Protein AF-A0A2S6TKH9-F1 (afdb_monomer)

Radius of gyration: 23.7 Å; Cα contacts (8 Å, |Δi|>4): 36; chains: 1; bounding box: 68×30×42 Å

Mean predicted aligned error: 14.11 Å

Foldseek 3Di:
DDDPDQWDQDPVRAIWGQDPNDIDHPPDPVSVVVVVVSVVVVVPDPPPPPPDDPDDDDDDDDD

Secondary structure (DSSP, 8-state):
-----SEEE-TTS-EEEEETTEEE---SHHHHHHHHHHHHHTT------PPP------PPPP-

pLDDT: mean 74.62, std 15.64, range [37.31, 93.0]

Sequence (63 aa):
MKNSGLYSLGDDGGLWTLINGCYRRPSTVEEREGYCLERLKHVERPVYAPPAAVENTSLPAPV

Solvent-accessible surface area (backbone atoms only — not comparable to full-atom values): 4345 Å² total; per-residue (Å²): 134,94,73,95,57,61,56,46,74,46,97,87,72,45,65,32,30,56,53,96,89,40,79,39,69,60,84,49,68,67,57,51,49,49,50,57,51,55,55,50,61,74,61,67,61,83,74,82,70,73,77,76,81,83,76,81,81,82,84,81,81,87,131

Structure (mmCIF, N/CA/C/O backbone):
data_AF-A0A2S6TKH9-F1
#
_entry.id   AF-A0A2S6TKH9-F1
#
loop_
_atom_site.group_PDB
_atom_site.id
_atom_site.type_symbol
_atom_site.label_atom_id
_atom_site.label_alt_id
_atom_site.label_comp_id
_atom_site.label_asym_id
_atom_site.label_entity_id
_atom_site.label_seq_id
_atom_site.pdbx_PDB_ins_code
_atom_site.Cartn_x
_atom_site.Cartn_y
_atom_site.Cartn_z
_atom_site.occupancy
_atom_site.B_iso_or_equiv
_atom_site.auth_seq_id
_atom_site.auth_comp_id
_atom_site.auth_asym_id
_atom_site.auth_atom_id
_atom_site.pdbx_PDB_model_num
ATOM 1 N N . MET A 1 1 ? -3.984 -11.520 -14.678 1.00 37.31 1 MET A N 1
ATOM 2 C CA . MET A 1 1 ? -3.019 -10.451 -14.344 1.00 37.31 1 MET A CA 1
ATOM 3 C C . MET A 1 1 ? -2.386 -10.815 -13.004 1.00 37.31 1 MET A C 1
ATOM 5 O O . MET A 1 1 ? -3.117 -10.915 -12.032 1.00 37.31 1 MET A O 1
ATOM 9 N N . LYS A 1 2 ? -1.094 -11.172 -12.961 1.00 45.22 2 LYS A N 1
ATOM 10 C CA . LYS A 1 2 ? -0.409 -11.615 -11.730 1.00 45.22 2 LYS A CA 1
ATOM 11 C C . LYS A 1 2 ? 0.309 -10.419 -11.098 1.00 45.22 2 LYS A C 1
ATOM 13 O O . LYS A 1 2 ? 1.443 -10.140 -11.455 1.00 45.22 2 LYS A O 1
ATOM 18 N N . ASN A 1 3 ? -0.367 -9.708 -10.202 1.00 51.50 3 ASN A N 1
ATOM 19 C CA . ASN A 1 3 ? 0.276 -8.832 -9.222 1.00 51.50 3 ASN A CA 1
ATOM 20 C C . ASN A 1 3 ? -0.221 -9.288 -7.852 1.00 51.50 3 ASN A C 1
ATOM 22 O O . ASN A 1 3 ? -1.235 -8.818 -7.357 1.00 51.50 3 ASN A O 1
ATOM 26 N N . SER A 1 4 ? 0.449 -10.287 -7.289 1.00 59.12 4 SER A N 1
ATOM 27 C CA . SER A 1 4 ? 0.209 -10.815 -5.942 1.00 59.12 4 SER A CA 1
ATOM 28 C C . SER A 1 4 ? 0.870 -9.941 -4.861 1.00 59.12 4 SER A C 1
ATOM 30 O O . SER A 1 4 ? 1.402 -10.472 -3.892 1.00 59.12 4 SER A O 1
ATOM 32 N N . GLY A 1 5 ? 0.917 -8.622 -5.072 1.00 68.56 5 GLY A N 1
ATOM 33 C CA . GLY A 1 5 ? 1.448 -7.653 -4.108 1.00 68.56 5 GLY A CA 1
ATOM 34 C C . GLY A 1 5 ? 0.373 -7.238 -3.107 1.00 68.56 5 GLY A C 1
ATOM 35 O O . GLY A 1 5 ? -0.813 -7.221 -3.451 1.00 68.56 5 GLY A O 1
ATOM 36 N N . LEU A 1 6 ? 0.766 -6.906 -1.872 1.00 84.62 6 LEU A N 1
ATOM 37 C CA . LEU A 1 6 ? -0.173 -6.417 -0.856 1.00 84.62 6 LEU A CA 1
ATOM 38 C C . LEU A 1 6 ? -0.763 -5.056 -1.232 1.00 84.62 6 LEU A C 1
ATOM 40 O O . LEU A 1 6 ? -1.802 -4.678 -0.692 1.00 84.62 6 LEU A O 1
ATOM 44 N N . TYR A 1 7 ? -0.119 -4.324 -2.142 1.00 88.38 7 TYR A N 1
ATOM 45 C CA . TYR A 1 7 ? -0.518 -2.982 -2.528 1.00 88.38 7 TYR A CA 1
ATOM 46 C C . TYR A 1 7 ? -0.953 -2.881 -3.987 1.00 88.38 7 TYR A C 1
ATOM 48 O O . TYR A 1 7 ? -0.474 -3.581 -4.879 1.00 88.38 7 TYR A O 1
ATOM 56 N N . SER A 1 8 ? -1.893 -1.979 -4.253 1.00 88.56 8 SER A N 1
ATOM 57 C CA . SER A 1 8 ? -2.476 -1.772 -5.580 1.00 88.56 8 SER A CA 1
ATOM 58 C C . SER A 1 8 ? -2.878 -0.313 -5.759 1.00 88.56 8 SER A C 1
ATOM 60 O O . SER A 1 8 ? -3.286 0.339 -4.803 1.00 88.56 8 SER A O 1
ATOM 62 N N . LEU A 1 9 ? -2.777 0.213 -6.978 1.00 88.38 9 LEU A N 1
ATOM 63 C CA . LEU A 1 9 ? -3.376 1.506 -7.314 1.00 88.38 9 LEU A CA 1
ATOM 64 C C . LEU A 1 9 ? -4.786 1.252 -7.846 1.00 88.38 9 LEU A C 1
ATOM 66 O O . LEU A 1 9 ? -4.962 0.400 -8.716 1.00 88.38 9 LEU A O 1
ATOM 70 N N . GLY A 1 10 ? -5.768 1.953 -7.286 1.00 87.94 10 GLY A N 1
ATOM 71 C CA . GLY A 1 10 ? -7.147 1.921 -7.767 1.00 87.94 10 GLY A CA 1
ATOM 72 C C . GLY A 1 10 ? -7.344 2.832 -8.977 1.00 87.94 10 GLY A C 1
ATOM 73 O O . GLY A 1 10 ? -6.495 3.676 -9.272 1.00 87.94 10 GLY A O 1
ATOM 74 N N . ASP A 1 11 ? -8.490 2.702 -9.646 1.00 89.50 11 ASP A N 1
ATOM 75 C CA . ASP A 1 11 ? -8.859 3.535 -10.803 1.00 89.50 11 ASP A CA 1
ATOM 76 C C . ASP A 1 11 ? -8.970 5.029 -10.458 1.00 89.50 11 ASP A C 1
ATOM 78 O O . ASP A 1 11 ? -8.797 5.896 -11.309 1.00 89.50 11 ASP A O 1
ATOM 82 N N . ASP A 1 12 ? -9.201 5.344 -9.184 1.00 91.19 12 ASP A N 1
ATOM 83 C CA . ASP A 1 12 ? -9.205 6.706 -8.652 1.00 91.19 12 ASP A CA 1
ATOM 84 C C . ASP A 1 12 ? -7.793 7.305 -8.472 1.00 91.19 12 ASP A C 1
ATOM 86 O O . ASP A 1 12 ? -7.644 8.432 -8.002 1.00 91.19 12 ASP A O 1
ATOM 90 N N . GLY A 1 13 ? -6.747 6.543 -8.801 1.00 88.44 13 GLY A N 1
ATOM 91 C CA . GLY A 1 13 ? -5.348 6.942 -8.663 1.00 88.44 13 GLY A CA 1
ATOM 92 C C . GLY A 1 13 ? -4.788 6.801 -7.248 1.00 88.44 13 GLY A C 1
ATOM 93 O O . GLY A 1 13 ? -3.599 7.034 -7.031 1.00 88.44 13 GLY A O 1
ATOM 94 N N . GLY A 1 14 ? -5.602 6.410 -6.270 1.00 89.94 14 GLY A N 1
ATOM 95 C CA . GLY A 1 14 ? -5.140 6.238 -4.907 1.00 89.94 14 GLY A CA 1
ATOM 96 C C . GLY A 1 14 ? -4.666 4.829 -4.565 1.00 89.94 14 GLY A C 1
ATOM 97 O O . GLY A 1 14 ? -5.004 3.832 -5.204 1.00 89.94 14 GLY A O 1
ATOM 98 N N . LEU A 1 15 ? -3.853 4.768 -3.514 1.00 90.88 15 LEU A N 1
ATOM 99 C CA . LEU A 1 15 ? -3.236 3.544 -3.024 1.00 90.88 15 LEU A CA 1
ATOM 100 C C . LEU A 1 15 ? -4.218 2.728 -2.178 1.00 90.88 15 LEU A C 1
ATOM 102 O O . LEU A 1 15 ? 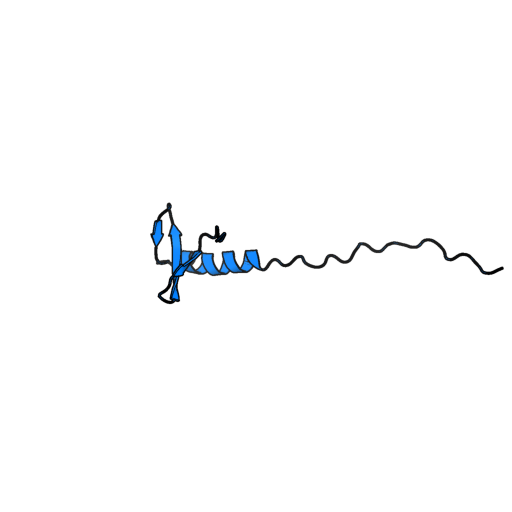-4.813 3.246 -1.234 1.00 90.88 15 LEU A O 1
ATOM 106 N N . TRP A 1 16 ? -4.322 1.445 -2.488 1.00 93.00 16 TRP A N 1
ATOM 107 C CA . TRP A 1 16 ? -5.062 0.428 -1.757 1.00 93.00 16 TRP A CA 1
ATOM 108 C C . TRP A 1 16 ? -4.098 -0.627 -1.220 1.00 93.00 16 TRP A C 1
ATOM 110 O O . TRP A 1 16 ? -3.075 -0.922 -1.838 1.00 93.00 16 TRP A O 1
ATOM 120 N N . THR A 1 17 ? -4.426 -1.190 -0.062 1.00 91.00 17 THR A N 1
ATOM 121 C CA . THR A 1 17 ? -3.643 -2.237 0.596 1.00 91.00 17 THR A CA 1
ATOM 122 C C . THR A 1 17 ? -4.548 -3.355 1.101 1.00 91.00 17 THR A C 1
ATOM 124 O O . THR A 1 17 ? -5.685 -3.097 1.509 1.00 91.00 17 THR A O 1
ATOM 127 N N . LEU A 1 18 ? -4.061 -4.593 1.046 1.00 88.94 18 LEU A N 1
ATOM 128 C CA . LEU A 1 18 ? -4.746 -5.779 1.542 1.00 88.94 18 LEU A CA 1
ATOM 129 C C . LEU A 1 18 ? -4.391 -6.012 3.013 1.00 88.94 18 LEU A C 1
ATOM 131 O O . LEU A 1 18 ? -3.301 -6.482 3.330 1.00 88.94 18 LEU A O 1
ATOM 135 N N . ILE A 1 19 ? -5.329 -5.729 3.914 1.00 84.19 19 ILE A N 1
ATOM 136 C CA . ILE A 1 19 ? -5.153 -5.929 5.358 1.00 84.19 19 ILE A CA 1
ATOM 137 C C . ILE A 1 19 ? -6.229 -6.889 5.842 1.00 84.19 19 ILE A C 1
ATOM 139 O O . ILE A 1 19 ? -7.417 -6.646 5.638 1.00 84.19 19 ILE A O 1
ATOM 143 N N . ASN A 1 20 ? -5.819 -7.987 6.481 1.00 85.62 20 ASN A N 1
ATOM 144 C CA . ASN A 1 20 ? -6.727 -9.043 6.947 1.00 85.62 20 ASN A CA 1
AT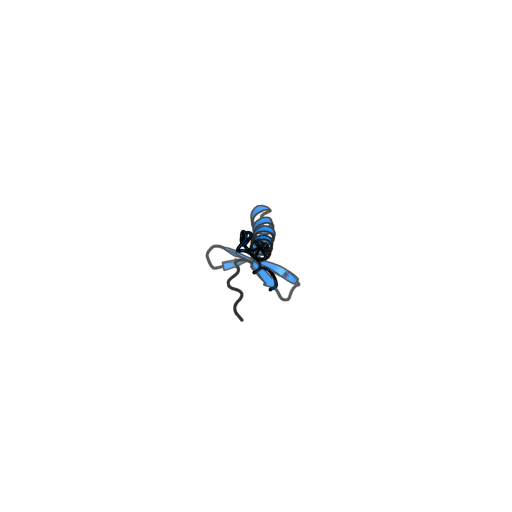OM 145 C C . ASN A 1 20 ? -7.664 -9.576 5.842 1.00 85.62 20 ASN A C 1
ATOM 147 O O . ASN A 1 20 ? -8.819 -9.896 6.102 1.00 85.62 20 ASN A O 1
ATOM 151 N N . GLY A 1 21 ? -7.186 -9.632 4.594 1.00 85.25 21 GLY A N 1
ATOM 152 C CA . GLY A 1 21 ? -7.990 -10.074 3.448 1.00 85.25 21 GLY A CA 1
ATOM 153 C C . GLY A 1 21 ? -8.967 -9.026 2.900 1.00 85.25 21 GLY A C 1
ATOM 154 O O . GLY A 1 21 ? -9.647 -9.298 1.914 1.00 85.25 21 GLY A O 1
ATOM 155 N N . CYS A 1 22 ? -9.006 -7.823 3.476 1.00 87.25 22 CYS A N 1
ATOM 156 C CA . CYS A 1 22 ? -9.836 -6.718 3.009 1.00 87.25 22 CYS A CA 1
ATOM 157 C C . CYS A 1 22 ? -8.980 -5.642 2.337 1.00 87.25 22 CYS A C 1
ATOM 159 O O . CYS A 1 22 ? -8.042 -5.112 2.938 1.00 87.25 22 CYS A O 1
ATOM 161 N N . TYR A 1 23 ? -9.328 -5.278 1.102 1.00 89.31 23 TYR A 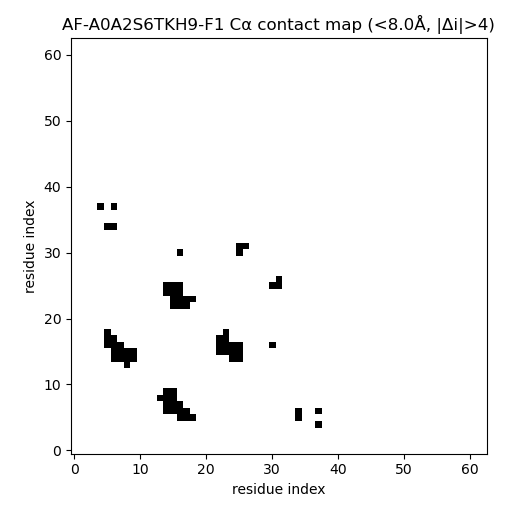N 1
ATOM 162 C CA . TYR A 1 23 ? -8.730 -4.120 0.447 1.00 89.31 23 TYR A CA 1
ATOM 163 C C . TYR A 1 23 ? -9.286 -2.836 1.053 1.00 89.31 23 TYR A C 1
ATOM 165 O O . TYR A 1 23 ? -10.494 -2.597 1.040 1.00 89.31 23 TYR A O 1
ATOM 173 N N . ARG A 1 24 ? -8.396 -1.995 1.577 1.00 91.69 24 ARG A N 1
ATOM 174 C CA . ARG A 1 24 ? -8.747 -0.690 2.141 1.00 91.69 24 ARG A CA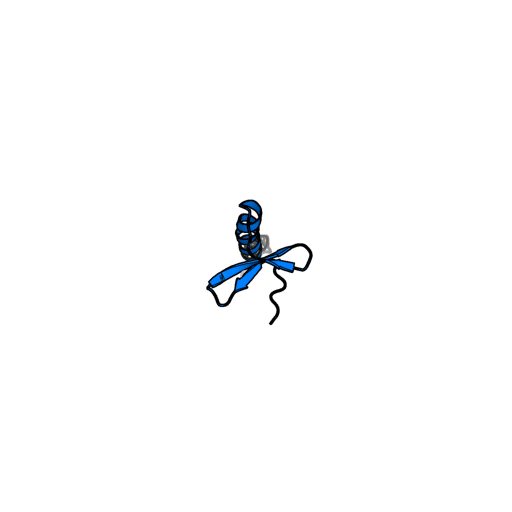 1
ATOM 175 C C . ARG A 1 24 ? -7.695 0.361 1.821 1.00 91.69 24 ARG A C 1
ATOM 177 O O . ARG A 1 24 ? -6.598 0.050 1.358 1.00 91.69 24 ARG A O 1
ATOM 184 N N . ARG A 1 25 ? -8.026 1.623 2.093 1.00 91.88 25 ARG A N 1
ATOM 185 C CA . ARG A 1 25 ? -7.044 2.708 2.048 1.00 91.88 25 ARG A CA 1
ATOM 186 C C . ARG A 1 25 ? -6.083 2.594 3.230 1.00 91.88 25 ARG A C 1
ATOM 188 O O . ARG A 1 25 ? -6.562 2.414 4.351 1.00 91.88 25 ARG A O 1
ATOM 195 N N . PRO A 1 26 ? -4.767 2.748 3.006 1.00 90.88 26 PRO A N 1
ATOM 196 C CA . PRO A 1 26 ? -3.812 2.872 4.090 1.00 90.88 26 PRO A CA 1
ATOM 197 C C . PRO A 1 26 ? -4.114 4.157 4.871 1.00 90.88 26 PRO A C 1
ATOM 199 O O . PRO A 1 26 ? -4.112 5.273 4.335 1.00 90.88 26 PRO A O 1
ATOM 202 N N . SER A 1 27 ? -4.431 3.953 6.139 1.00 89.38 27 SER A N 1
ATOM 203 C CA . SER A 1 27 ? -4.859 4.941 7.123 1.00 89.38 27 SER A CA 1
ATOM 204 C C . SER A 1 27 ? -3.722 5.403 8.031 1.00 89.38 27 SER A C 1
ATOM 206 O O . SER A 1 27 ? -3.796 6.511 8.556 1.00 89.38 27 SER A O 1
ATOM 208 N N . THR A 1 28 ? -2.670 4.596 8.185 1.00 89.50 28 THR A N 1
ATOM 209 C CA . THR A 1 28 ? -1.490 4.940 8.988 1.00 89.50 28 THR A CA 1
ATOM 210 C C . THR A 1 28 ? -0.266 5.210 8.115 1.00 89.50 28 THR A C 1
ATOM 212 O O . THR A 1 28 ? -0.257 4.937 6.909 1.00 89.50 28 THR A O 1
ATOM 215 N N . VAL A 1 29 ? 0.769 5.794 8.721 1.00 89.06 29 VAL A N 1
ATOM 216 C CA . VAL A 1 29 ? 2.039 6.063 8.038 1.00 89.06 29 VAL A CA 1
ATOM 217 C C . VAL A 1 29 ? 2.741 4.750 7.711 1.00 89.06 29 VAL A C 1
ATOM 219 O O . VAL A 1 29 ? 3.150 4.567 6.570 1.00 89.06 29 VAL A O 1
ATOM 222 N N . GLU A 1 30 ? 2.767 3.801 8.646 1.00 89.62 30 GLU A N 1
ATOM 223 C CA . GLU A 1 30 ? 3.393 2.488 8.464 1.00 89.62 30 GLU A CA 1
ATOM 224 C C . GLU A 1 30 ? 2.764 1.729 7.287 1.00 89.62 30 GLU A C 1
ATOM 226 O O . GLU A 1 30 ? 3.458 1.133 6.462 1.00 89.62 30 GLU A O 1
ATOM 231 N N . GLU A 1 31 ? 1.435 1.803 7.151 1.00 89.94 31 GLU A N 1
ATOM 232 C CA . GLU A 1 31 ? 0.718 1.197 6.028 1.00 89.94 31 GLU A CA 1
ATOM 233 C C . GLU A 1 31 ? 1.119 1.824 4.688 1.00 89.94 31 GLU A C 1
ATOM 235 O O . GLU A 1 31 ? 1.160 1.123 3.680 1.00 89.94 31 GLU A O 1
ATOM 240 N N . ARG A 1 32 ? 1.436 3.123 4.645 1.00 88.31 32 ARG A N 1
ATOM 241 C CA . ARG A 1 32 ? 1.922 3.796 3.427 1.00 88.31 32 ARG A CA 1
ATOM 242 C C . ARG A 1 32 ? 3.392 3.499 3.156 1.00 88.31 32 ARG A C 1
ATOM 244 O O . ARG A 1 32 ? 3.763 3.293 2.004 1.00 88.31 32 ARG A O 1
ATOM 251 N N . GLU A 1 33 ? 4.220 3.449 4.191 1.00 90.12 33 GLU A N 1
ATOM 252 C CA . GLU A 1 33 ? 5.636 3.091 4.083 1.00 90.12 33 GLU A CA 1
ATOM 253 C C . GLU A 1 33 ? 5.818 1.662 3.566 1.00 90.12 33 GLU A C 1
ATOM 255 O O . GLU A 1 33 ? 6.716 1.407 2.759 1.00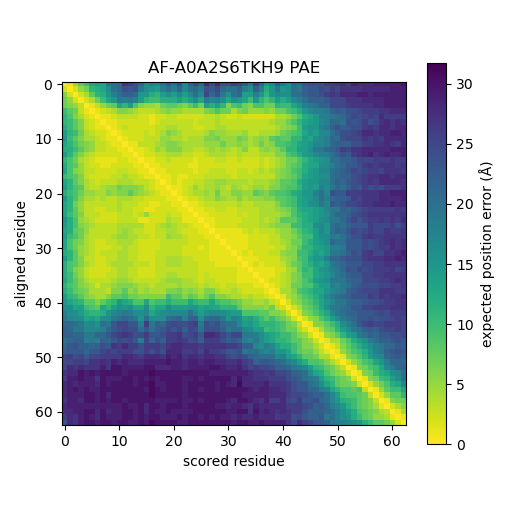 90.12 33 GLU A O 1
ATOM 260 N N . GLY A 1 34 ? 4.916 0.747 3.933 1.00 88.06 34 GLY A N 1
ATOM 261 C CA . GLY A 1 34 ? 4.911 -0.620 3.415 1.00 88.06 34 GLY A CA 1
ATOM 262 C C . GLY A 1 34 ? 4.843 -0.694 1.884 1.00 88.06 34 GLY A C 1
ATOM 263 O O . GLY A 1 34 ? 5.528 -1.525 1.287 1.00 88.06 34 GLY A O 1
ATOM 264 N N . TYR A 1 35 ? 4.129 0.226 1.226 1.00 87.31 35 TYR A N 1
ATOM 265 C CA . TYR A 1 35 ? 4.107 0.310 -0.239 1.00 87.31 35 TYR A CA 1
ATOM 266 C C . TYR A 1 35 ? 5.473 0.675 -0.825 1.00 87.31 35 TYR A C 1
ATOM 268 O O . TYR A 1 35 ? 5.916 0.073 -1.807 1.00 87.31 35 TYR A O 1
ATOM 276 N N . CYS A 1 36 ? 6.158 1.647 -0.218 1.00 86.25 36 CYS A N 1
ATOM 277 C CA . CYS A 1 36 ? 7.497 2.050 -0.638 1.00 86.25 36 CYS A CA 1
ATOM 278 C C . CYS A 1 36 ? 8.482 0.882 -0.501 1.00 86.25 36 CYS A C 1
ATOM 280 O O . CYS A 1 36 ? 9.260 0.622 -1.415 1.00 86.25 36 CYS A O 1
ATOM 282 N N . LEU A 1 37 ? 8.405 0.137 0.603 1.00 85.19 37 LEU A N 1
ATOM 283 C CA . LEU A 1 37 ? 9.253 -1.029 0.846 1.00 85.19 37 LEU A CA 1
ATOM 284 C C . LEU A 1 37 ? 8.970 -2.181 -0.132 1.00 85.19 37 LEU A C 1
ATOM 286 O O . LEU A 1 37 ? 9.913 -2.785 -0.641 1.00 85.19 37 LEU A O 1
ATOM 290 N N . GLU A 1 38 ? 7.703 -2.478 -0.435 1.00 82.75 38 GLU A N 1
ATOM 291 C CA . GLU A 1 38 ? 7.331 -3.518 -1.411 1.00 82.75 38 GLU A CA 1
ATOM 292 C C . GLU A 1 38 ? 7.861 -3.183 -2.814 1.00 82.75 38 GLU A C 1
ATOM 294 O O . GLU A 1 38 ? 8.439 -4.033 -3.497 1.00 82.75 38 GLU A O 1
ATOM 299 N N . ARG A 1 39 ? 7.750 -1.911 -3.214 1.00 79.44 39 ARG A N 1
ATOM 300 C CA . ARG A 1 39 ? 8.304 -1.398 -4.475 1.00 79.44 39 ARG A CA 1
ATOM 301 C C . ARG A 1 39 ? 9.829 -1.461 -4.508 1.00 79.44 39 ARG A C 1
ATOM 303 O O . ARG A 1 39 ? 10.379 -1.813 -5.545 1.00 79.44 39 ARG A O 1
ATOM 310 N N . LEU A 1 40 ? 10.505 -1.149 -3.402 1.00 75.31 40 LEU A N 1
ATOM 311 C CA . LEU A 1 40 ? 11.966 -1.229 -3.306 1.00 75.31 40 LEU A CA 1
ATOM 312 C C . LEU A 1 40 ? 12.472 -2.673 -3.410 1.00 75.31 40 LEU A C 1
ATOM 314 O O . LEU A 1 40 ? 13.436 -2.915 -4.128 1.00 75.31 40 LEU A O 1
ATOM 318 N N . LYS A 1 41 ? 11.794 -3.642 -2.778 1.00 67.69 41 LYS A N 1
ATOM 319 C CA . LYS A 1 41 ? 12.150 -5.072 -2.876 1.00 67.69 41 LYS A CA 1
ATOM 320 C C . LYS A 1 41 ? 12.061 -5.607 -4.304 1.00 67.69 41 LYS A C 1
ATOM 322 O O . LYS A 1 41 ? 12.915 -6.372 -4.732 1.00 67.69 41 LYS A O 1
ATOM 327 N N . HIS A 1 42 ? 11.071 -5.165 -5.077 1.00 60.78 42 HIS A N 1
ATOM 328 C CA . HIS A 1 42 ? 10.981 -5.512 -6.500 1.00 60.78 42 HIS A CA 1
ATOM 329 C C . HIS A 1 42 ? 12.108 -4.905 -7.359 1.00 60.78 42 HIS A C 1
ATOM 331 O O . HIS A 1 42 ? 12.301 -5.331 -8.498 1.00 60.78 42 HIS A O 1
ATOM 337 N N . VAL A 1 43 ? 12.840 -3.915 -6.838 1.00 58.19 43 VAL A N 1
ATOM 338 C CA . VAL A 1 43 ? 13.942 -3.216 -7.517 1.00 58.19 43 VAL A CA 1
ATOM 339 C C . VAL A 1 43 ? 15.314 -3.750 -7.083 1.00 58.19 43 VAL A C 1
ATOM 341 O O . VAL A 1 43 ? 16.331 -3.235 -7.550 1.00 58.19 43 VAL A O 1
ATOM 344 N N . GLU A 1 44 ? 15.388 -4.838 -6.303 1.00 58.88 44 GLU A N 1
ATOM 345 C CA . GLU A 1 44 ? 16.598 -5.672 -6.253 1.00 58.88 44 GLU A CA 1
ATOM 346 C C . GLU A 1 44 ? 16.813 -6.320 -7.631 1.00 58.88 44 GLU A C 1
ATOM 348 O O . GLU A 1 44 ? 16.527 -7.488 -7.889 1.00 58.88 44 GLU A O 1
ATOM 353 N N . ARG A 1 45 ? 17.308 -5.509 -8.571 1.00 57.69 45 ARG A N 1
ATOM 354 C CA . ARG A 1 45 ? 17.980 -5.976 -9.774 1.00 57.69 45 ARG A CA 1
ATOM 355 C C . ARG A 1 45 ? 19.059 -6.956 -9.329 1.00 57.69 45 ARG A C 1
ATOM 357 O O . ARG A 1 45 ? 19.721 -6.685 -8.325 1.00 57.69 45 ARG A O 1
ATOM 364 N N . PRO A 1 46 ? 19.315 -8.026 -10.097 1.00 58.84 46 PRO A N 1
ATOM 365 C CA . PRO A 1 46 ? 20.530 -8.786 -9.900 1.00 58.84 46 PRO A CA 1
ATOM 366 C C . PRO A 1 46 ? 21.690 -7.797 -10.018 1.00 58.84 46 PRO A C 1
ATOM 368 O O . PRO A 1 46 ? 21.933 -7.225 -11.084 1.00 58.84 46 PRO A O 1
ATOM 371 N N . VAL A 1 47 ? 22.361 -7.538 -8.896 1.00 61.88 47 VAL A N 1
ATOM 372 C CA . VAL A 1 47 ? 23.694 -6.950 -8.910 1.00 61.88 47 VAL A CA 1
ATOM 373 C C . VAL A 1 47 ? 24.482 -7.870 -9.826 1.00 61.88 47 VAL A C 1
ATOM 375 O O . VAL A 1 47 ? 24.546 -9.072 -9.570 1.00 61.88 47 VAL A O 1
ATOM 378 N N . TYR A 1 48 ? 24.984 -7.346 -10.943 1.00 63.97 48 TYR A N 1
ATOM 379 C CA . TYR A 1 48 ? 25.877 -8.108 -11.802 1.00 63.97 48 TYR A CA 1
ATOM 380 C C . TYR A 1 48 ? 27.074 -8.503 -10.937 1.00 63.97 48 TYR A C 1
ATOM 382 O O . TYR A 1 48 ? 27.941 -7.678 -10.657 1.00 63.97 48 TYR A O 1
ATOM 390 N N . ALA A 1 49 ? 27.067 -9.737 -10.440 1.00 63.75 49 ALA A N 1
ATOM 391 C CA . ALA A 1 49 ? 28.228 -10.332 -9.821 1.00 63.75 49 ALA A CA 1
ATOM 392 C C . ALA A 1 49 ? 29.210 -10.558 -10.973 1.00 63.75 49 ALA A C 1
ATOM 394 O O . ALA A 1 49 ? 28.892 -11.342 -11.875 1.00 63.75 49 ALA A O 1
ATOM 395 N N . PRO A 1 50 ? 30.349 -9.845 -11.023 1.00 60.03 50 PRO A N 1
ATOM 396 C CA . PRO A 1 50 ? 31.346 -10.147 -12.030 1.00 60.03 50 PRO A CA 1
ATOM 397 C C . PRO A 1 50 ? 31.722 -11.628 -11.878 1.00 60.03 50 PRO A C 1
ATOM 399 O O . PRO A 1 50 ? 31.901 -12.086 -10.744 1.00 60.03 50 PRO A O 1
ATOM 402 N N . PRO A 1 51 ? 31.793 -12.401 -12.977 1.00 59.69 51 PRO A N 1
ATOM 403 C CA . PRO A 1 51 ? 32.254 -13.777 -12.896 1.00 59.69 51 PRO A CA 1
ATOM 404 C C . PRO A 1 5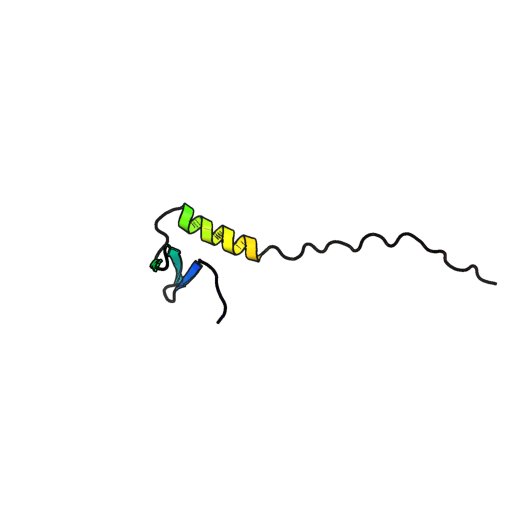1 ? 33.626 -13.772 -12.220 1.00 59.69 51 PRO A C 1
ATOM 406 O O . PRO A 1 51 ? 34.489 -12.964 -12.573 1.00 59.69 51 PRO A O 1
ATOM 409 N N . ALA A 1 52 ? 33.783 -14.625 -11.204 1.00 60.41 52 ALA A N 1
ATOM 410 C CA . ALA A 1 52 ? 35.039 -14.791 -10.492 1.00 60.41 52 ALA A CA 1
ATOM 411 C C . ALA A 1 52 ? 36.169 -14.955 -11.514 1.00 60.41 52 ALA A C 1
ATOM 413 O O . ALA A 1 52 ? 36.031 -15.721 -12.470 1.00 60.41 52 ALA A O 1
ATOM 414 N N . ALA A 1 53 ? 37.234 -14.171 -11.330 1.00 61.00 53 ALA A N 1
ATOM 415 C CA . ALA A 1 53 ? 38.396 -14.140 -12.198 1.00 61.00 53 ALA A CA 1
ATOM 416 C C . ALA A 1 53 ? 38.823 -15.568 -12.554 1.00 61.00 53 ALA A C 1
ATOM 418 O O . ALA A 1 53 ? 39.189 -16.350 -11.677 1.00 61.00 53 ALA A O 1
ATOM 419 N N . VAL A 1 54 ? 38.750 -15.908 -13.842 1.00 57.97 54 VAL A N 1
ATOM 420 C CA . VAL A 1 54 ? 39.336 -17.147 -14.344 1.00 57.97 54 VAL A CA 1
ATOM 421 C C . VAL A 1 54 ? 40.840 -16.905 -14.361 1.00 57.97 54 VAL A C 1
ATOM 423 O O . VAL A 1 54 ? 41.383 -16.277 -15.268 1.00 57.97 54 VAL A O 1
ATOM 426 N N . GLU A 1 55 ? 41.484 -17.291 -13.265 1.00 54.72 55 GLU A N 1
ATOM 427 C CA . GLU A 1 55 ? 42.927 -17.263 -13.097 1.00 54.72 55 GLU A CA 1
ATOM 428 C C . GLU A 1 55 ? 43.578 -18.183 -14.142 1.00 54.72 55 GLU A C 1
ATOM 430 O O . GLU A 1 55 ? 43.290 -19.373 -14.217 1.00 54.72 55 GLU A O 1
ATOM 435 N N . ASN A 1 56 ? 44.401 -17.561 -14.989 1.00 56.59 56 ASN A N 1
ATOM 436 C CA . ASN A 1 56 ? 45.497 -18.085 -15.804 1.00 56.59 56 ASN A CA 1
ATOM 437 C C . ASN A 1 56 ? 45.520 -19.587 -16.143 1.00 56.59 56 ASN A C 1
ATOM 439 O O . ASN A 1 56 ? 45.835 -20.440 -15.315 1.00 56.59 56 ASN A O 1
ATOM 443 N N . THR A 1 57 ? 45.453 -19.901 -17.439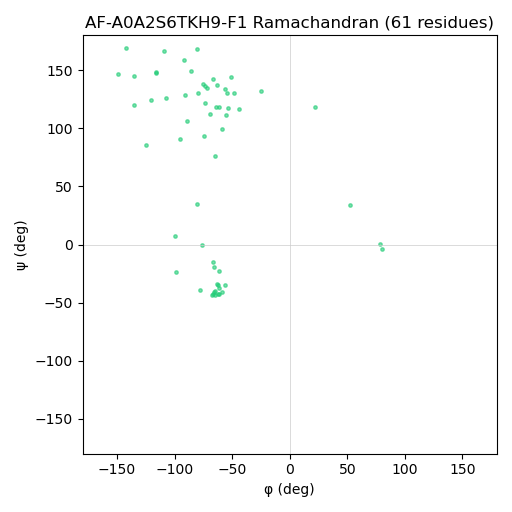 1.00 49.81 57 THR A N 1
ATOM 444 C CA . THR A 1 57 ? 46.212 -21.042 -17.969 1.00 49.81 57 THR A CA 1
ATOM 445 C C . THR A 1 57 ? 46.891 -20.655 -19.284 1.00 49.81 57 THR A C 1
ATOM 447 O O . THR A 1 57 ? 46.252 -20.207 -20.230 1.00 49.81 57 THR A O 1
ATOM 450 N N . SER A 1 58 ? 48.218 -20.770 -19.248 1.00 56.81 58 SER A N 1
ATOM 451 C CA . SER A 1 58 ? 49.267 -20.447 -20.217 1.00 56.81 58 SER A CA 1
ATOM 452 C C . SER A 1 58 ? 48.910 -20.418 -21.709 1.00 56.81 58 SER A C 1
ATOM 454 O O . SER A 1 58 ? 48.409 -21.387 -22.273 1.00 56.81 58 SER A O 1
ATOM 456 N N . LEU A 1 59 ? 49.334 -19.337 -22.372 1.00 62.44 59 LEU A N 1
ATOM 457 C CA . LEU A 1 59 ? 49.522 -19.276 -23.825 1.00 62.44 59 LEU A CA 1
ATOM 458 C C . LEU A 1 59 ? 50.620 -20.274 -24.256 1.00 62.44 59 LEU A C 1
ATOM 460 O O . LEU A 1 59 ? 51.660 -20.328 -23.591 1.00 62.44 59 LEU A O 1
ATOM 464 N N . PRO A 1 60 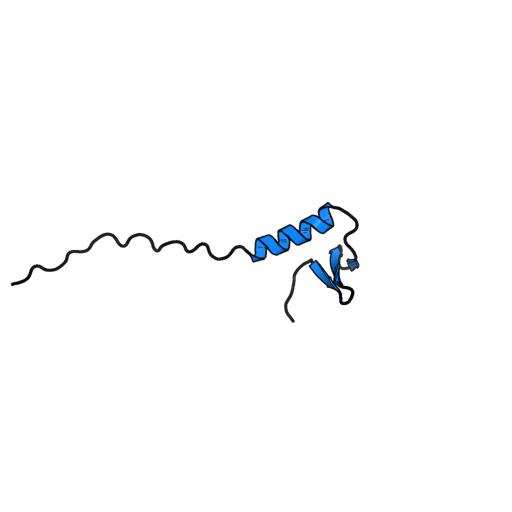? 50.458 -21.037 -25.355 1.00 59.62 60 PRO A N 1
ATOM 465 C CA . PRO A 1 60 ? 51.550 -21.832 -25.904 1.00 59.62 60 PRO A CA 1
ATOM 466 C C . PRO A 1 60 ? 52.555 -20.926 -26.635 1.00 59.62 60 PRO A C 1
ATOM 468 O O . PRO A 1 60 ? 52.172 -20.000 -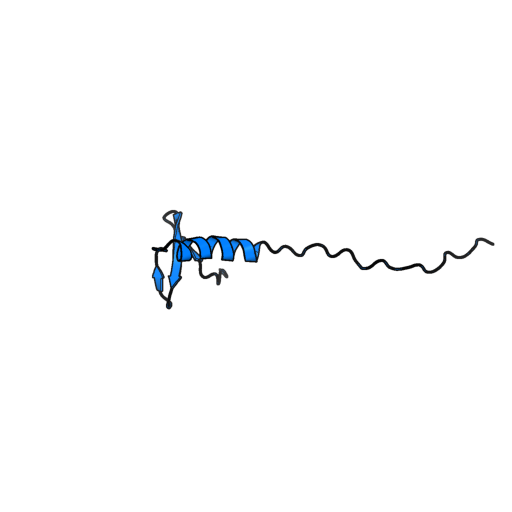27.352 1.00 59.62 60 PRO A O 1
ATOM 471 N N . ALA A 1 61 ? 53.847 -21.193 -26.437 1.00 55.94 61 ALA A N 1
ATOM 472 C CA . ALA A 1 61 ? 54.938 -20.498 -27.115 1.00 55.94 61 ALA A CA 1
ATOM 473 C C . ALA A 1 61 ? 54.944 -20.812 -28.629 1.00 55.94 61 ALA A C 1
ATOM 475 O O . ALA A 1 61 ? 54.673 -21.958 -29.000 1.00 55.94 61 ALA A O 1
ATOM 476 N N . PRO A 1 62 ? 55.258 -19.836 -29.504 1.00 56.97 62 PRO A N 1
ATOM 477 C CA . PRO A 1 62 ? 55.389 -20.085 -30.935 1.00 56.97 62 PRO A CA 1
ATOM 478 C C . PRO A 1 62 ? 56.687 -20.853 -31.234 1.00 56.97 62 PRO A C 1
ATOM 480 O O . PRO A 1 62 ? 57.737 -20.544 -30.665 1.00 56.97 62 PRO A O 1
ATOM 483 N N . VAL A 1 63 ? 56.582 -21.852 -32.115 1.00 58.50 63 VAL A N 1
ATOM 484 C CA . VAL A 1 63 ? 57.700 -22.576 -32.752 1.00 58.50 63 VAL A CA 1
ATOM 485 C C . VAL A 1 63 ? 58.226 -21.831 -33.969 1.00 58.50 63 VAL A C 1
ATOM 487 O O . VAL A 1 63 ? 57.401 -21.197 -34.667 1.00 58.50 63 VAL A O 1
#